Protein AF-A0A963X8I0-F1 (afdb_monomer)

Sequence (75 aa):
HTVDLANIPRFNESEGHGPKRAHPVADYFDDLSMHLVYEIYKRDFVLFKYDFENPANKMPVGGIDLDEVHAKLGG

pLDDT: mean 84.54, std 13.4, range [51.12, 96.38]

Radius of gyration: 17.13 Å; Cα contacts (8 Å, |Δi|>4): 39; chains: 1; bounding box: 26×46×37 Å

Structure (mmCIF, N/CA/C/O backbone):
data_AF-A0A963X8I0-F1
#
_entry.id   AF-A0A963X8I0-F1
#
loop_
_atom_site.group_PDB
_atom_site.id
_atom_site.type_symbol
_atom_site.label_atom_id
_atom_site.label_alt_id
_atom_site.label_comp_id
_atom_site.label_asym_id
_atom_site.label_entity_id
_atom_site.label_seq_id
_atom_site.pdbx_PDB_ins_code
_atom_site.Cartn_x
_atom_site.Cartn_y
_atom_site.Cartn_z
_atom_site.occupancy
_atom_site.B_iso_or_equiv
_atom_site.auth_seq_id
_atom_site.auth_comp_id
_atom_site.auth_asym_id
_atom_site.auth_atom_id
_atom_site.pdbx_PDB_model_num
ATOM 1 N N . HIS A 1 1 ? -14.679 30.474 4.167 1.00 60.53 1 HIS A N 1
ATOM 2 C CA . HIS A 1 1 ? -13.784 30.667 3.010 1.00 60.53 1 HIS A CA 1
ATOM 3 C C . HIS A 1 1 ? -13.827 29.420 2.145 1.00 60.53 1 HIS A C 1
ATOM 5 O O . HIS A 1 1 ? -13.533 28.345 2.649 1.00 60.53 1 HIS A O 1
ATOM 11 N N . THR A 1 2 ? -14.258 29.543 0.891 1.00 68.50 2 THR A N 1
ATOM 12 C CA . THR A 1 2 ? -14.236 28.462 -0.104 1.00 68.50 2 THR A CA 1
ATOM 13 C C . THR A 1 2 ? -12.826 28.354 -0.666 1.00 68.50 2 THR A C 1
ATOM 15 O O . THR A 1 2 ? -12.305 29.309 -1.234 1.00 68.50 2 THR A O 1
ATOM 18 N N . VAL A 1 3 ? -12.181 27.217 -0.430 1.00 72.25 3 VAL A N 1
ATOM 19 C CA . VAL A 1 3 ? -10.835 26.940 -0.933 1.00 72.25 3 VAL A CA 1
ATOM 20 C C . VAL A 1 3 ? -10.931 26.633 -2.427 1.00 72.25 3 VAL A C 1
ATOM 22 O O . VAL A 1 3 ? -11.691 25.753 -2.827 1.00 72.25 3 VAL A O 1
ATOM 25 N N . ASP A 1 4 ? -10.175 27.365 -3.243 1.00 80.12 4 ASP A N 1
ATOM 26 C CA . ASP A 1 4 ? -10.089 27.140 -4.684 1.00 80.12 4 ASP A CA 1
ATOM 27 C C . ASP A 1 4 ? -9.037 26.068 -4.991 1.00 80.12 4 ASP A C 1
ATOM 29 O O . ASP A 1 4 ? -7.830 26.315 -4.978 1.00 80.12 4 ASP A O 1
ATOM 33 N N . LEU A 1 5 ? -9.524 24.858 -5.262 1.00 73.19 5 LEU A N 1
ATOM 34 C CA . LEU A 1 5 ? -8.710 23.675 -5.536 1.00 73.19 5 LEU A CA 1
ATOM 35 C C . LEU A 1 5 ? -7.883 23.788 -6.826 1.00 73.19 5 LEU A C 1
ATOM 37 O O . LEU A 1 5 ? -6.922 23.034 -6.979 1.00 73.19 5 LEU A O 1
ATOM 41 N N . ALA A 1 6 ? -8.235 24.693 -7.748 1.00 77.50 6 ALA A N 1
ATOM 42 C CA . ALA A 1 6 ? -7.505 24.876 -9.003 1.00 77.50 6 ALA A CA 1
ATOM 43 C C . ALA A 1 6 ? -6.164 25.598 -8.802 1.00 77.50 6 ALA A C 1
ATOM 45 O O . ALA A 1 6 ? -5.229 25.385 -9.567 1.00 77.50 6 ALA A O 1
ATOM 46 N N . ASN A 1 7 ? -6.059 26.413 -7.751 1.00 81.19 7 ASN A N 1
ATOM 47 C CA . ASN A 1 7 ? -4.871 27.206 -7.443 1.00 81.19 7 ASN A CA 1
ATOM 48 C C . ASN A 1 7 ? -3.910 26.516 -6.461 1.00 81.19 7 ASN A C 1
ATOM 50 O O . ASN A 1 7 ? -2.883 27.087 -6.097 1.00 81.19 7 ASN A O 1
ATOM 54 N N . ILE A 1 8 ? -4.223 25.294 -6.019 1.00 76.31 8 ILE A N 1
ATOM 55 C CA . ILE A 1 8 ? -3.367 24.537 -5.103 1.00 76.31 8 ILE A CA 1
ATOM 56 C C . ILE A 1 8 ? -2.266 23.835 -5.916 1.00 76.31 8 ILE A C 1
ATOM 58 O O . ILE A 1 8 ? -2.584 22.960 -6.727 1.00 76.31 8 ILE A O 1
ATOM 62 N N . PRO A 1 9 ? -0.977 24.16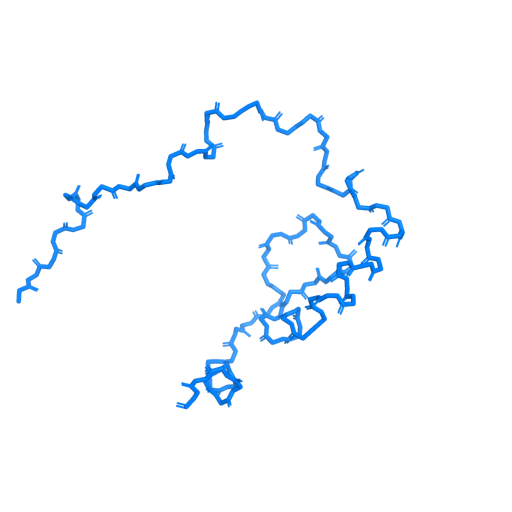0 -5.697 1.00 67.75 9 PRO A N 1
ATOM 63 C CA . PRO A 1 9 ? 0.120 23.504 -6.395 1.00 67.75 9 PRO A CA 1
ATOM 64 C C . PRO A 1 9 ? 0.153 22.012 -6.048 1.00 67.75 9 PRO A C 1
ATOM 66 O O . PRO A 1 9 ? 0.315 21.619 -4.891 1.00 67.75 9 PRO A O 1
ATOM 69 N N . ARG A 1 10 ? -0.021 21.166 -7.068 1.00 68.62 10 ARG A N 1
ATOM 70 C CA . ARG A 1 10 ? 0.027 19.709 -6.931 1.00 68.62 10 ARG A CA 1
ATOM 71 C C . ARG A 1 10 ? 1.481 19.265 -6.945 1.00 68.62 10 ARG A C 1
ATOM 73 O O . ARG A 1 10 ? 2.106 19.169 -7.989 1.00 68.62 10 ARG A O 1
ATOM 80 N N . PHE A 1 11 ? 2.014 18.961 -5.770 1.00 62.84 11 PHE A N 1
ATOM 81 C CA . PHE A 1 11 ? 3.412 18.559 -5.586 1.00 62.84 11 PHE A CA 1
ATOM 82 C C . PHE A 1 11 ? 3.759 17.147 -6.099 1.00 62.84 11 PHE A C 1
ATOM 84 O O . PHE A 1 11 ? 4.851 16.656 -5.828 1.00 62.84 11 PHE A O 1
ATOM 91 N N . ASN A 1 12 ? 2.864 16.477 -6.834 1.00 51.12 12 ASN A N 1
ATOM 92 C CA . ASN A 1 12 ? 3.068 15.094 -7.256 1.00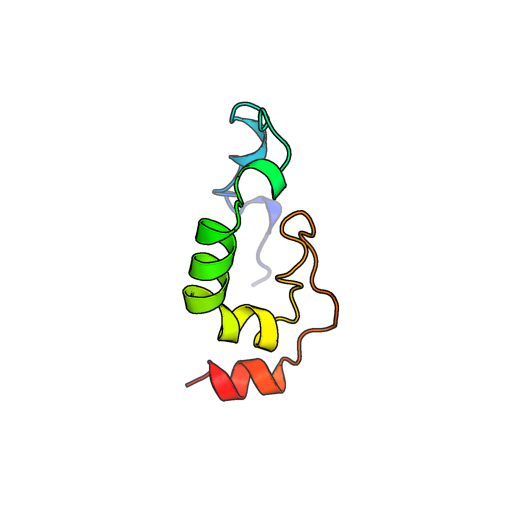 51.12 12 ASN A CA 1
ATOM 93 C C . ASN A 1 12 ? 2.668 14.868 -8.723 1.00 51.12 12 ASN A C 1
ATOM 95 O O . ASN A 1 12 ? 1.715 14.161 -9.025 1.00 51.12 12 ASN A O 1
ATOM 99 N N . GLU A 1 13 ? 3.409 15.479 -9.648 1.00 52.12 13 GLU A N 1
ATOM 100 C CA . GLU A 1 13 ? 3.334 15.164 -11.087 1.00 52.12 13 GLU A CA 1
ATOM 101 C C . GLU A 1 13 ? 4.259 13.988 -11.479 1.00 52.12 13 GLU A C 1
ATOM 103 O O . GLU A 1 13 ? 4.441 13.682 -12.653 1.00 52.12 13 GLU A O 1
ATOM 108 N N . SER A 1 14 ? 4.868 13.294 -10.509 1.00 57.16 14 SER A N 1
ATOM 109 C CA . SER A 1 14 ? 5.960 12.345 -10.775 1.00 57.16 14 SER A CA 1
ATOM 110 C C . SER A 1 14 ? 5.548 11.015 -11.422 1.00 57.16 14 SER A C 1
ATOM 112 O O . SER A 1 14 ? 6.407 10.348 -11.999 1.00 57.16 14 SER A O 1
ATOM 114 N N . GLU A 1 15 ? 4.262 10.641 -11.421 1.00 53.06 15 GLU A N 1
ATOM 115 C CA . GLU A 1 15 ? 3.818 9.378 -12.042 1.00 53.06 15 GLU A CA 1
ATOM 116 C C . GLU A 1 15 ? 4.055 9.334 -13.566 1.00 53.06 15 GLU A C 1
ATOM 118 O O . GLU A 1 15 ? 4.140 8.249 -14.140 1.00 53.06 15 GLU A O 1
ATOM 123 N N . GLY A 1 16 ? 4.192 10.491 -14.230 1.00 54.16 16 GLY A N 1
ATOM 124 C CA . GLY A 1 16 ? 4.341 10.585 -15.688 1.00 54.16 16 GLY A CA 1
ATOM 125 C C . GLY A 1 16 ? 5.758 10.847 -16.208 1.00 54.16 16 GLY A C 1
ATOM 126 O O . GLY A 1 16 ? 5.996 10.683 -17.404 1.00 54.16 16 GLY A O 1
ATOM 127 N N . HIS A 1 17 ? 6.692 11.257 -15.344 1.00 57.56 17 HIS A N 1
ATOM 128 C CA . HIS A 1 17 ? 8.014 11.749 -15.766 1.00 57.56 17 HIS A CA 1
ATOM 129 C C . HIS A 1 17 ? 9.165 10.760 -15.522 1.00 57.56 17 HIS A C 1
ATOM 131 O O . HIS A 1 17 ? 10.283 10.998 -15.979 1.00 57.56 17 HIS A O 1
ATOM 137 N N . GLY A 1 18 ? 8.903 9.644 -14.835 1.00 63.41 18 GLY A N 1
ATOM 138 C CA . GLY A 1 18 ? 9.850 8.538 -14.692 1.00 63.41 18 GLY A CA 1
ATOM 139 C C . GLY A 1 18 ? 9.780 7.552 -15.866 1.00 63.41 18 GLY A C 1
ATOM 140 O O . GLY A 1 18 ? 8.742 7.454 -16.529 1.00 63.41 18 GLY A O 1
ATOM 141 N N . PRO A 1 19 ? 10.850 6.779 -16.138 1.00 69.06 19 PRO A N 1
ATOM 142 C CA . PRO A 1 19 ? 10.769 5.654 -17.060 1.00 69.06 19 PRO A CA 1
ATOM 143 C C . PRO A 1 19 ? 9.596 4.758 -16.663 1.00 69.06 19 PRO A C 1
ATOM 145 O O . PRO A 1 19 ? 9.465 4.380 -15.496 1.00 69.06 19 PRO A O 1
ATOM 148 N N . LYS A 1 20 ? 8.734 4.413 -17.628 1.00 72.31 20 LYS A N 1
ATOM 149 C CA . LYS A 1 20 ? 7.692 3.411 -17.384 1.00 72.31 20 LYS A CA 1
ATOM 150 C C . LYS A 1 20 ? 8.357 2.151 -16.835 1.00 72.31 20 LYS A C 1
ATOM 152 O O . LYS A 1 20 ? 9.413 1.746 -17.320 1.00 72.31 20 LYS A O 1
ATOM 157 N N . ARG A 1 21 ? 7.732 1.554 -15.820 1.00 78.81 21 ARG A N 1
ATOM 158 C CA . ARG A 1 21 ? 8.220 0.337 -15.166 1.00 78.81 21 ARG A CA 1
ATOM 159 C C . ARG A 1 21 ? 8.578 -0.714 -16.226 1.00 78.81 21 ARG A C 1
ATOM 161 O O . ARG A 1 21 ? 7.734 -1.044 -17.057 1.00 78.81 21 ARG A O 1
ATOM 168 N N . ALA A 1 22 ? 9.820 -1.199 -16.205 1.00 82.75 22 ALA A N 1
ATOM 169 C CA . ALA A 1 22 ? 10.332 -2.134 -17.211 1.00 82.75 22 ALA A CA 1
ATOM 170 C C . ALA A 1 22 ? 9.741 -3.549 -17.068 1.00 82.75 22 ALA A C 1
ATOM 172 O O . ALA A 1 22 ? 9.620 -4.267 -18.057 1.00 82.75 22 ALA A O 1
ATOM 173 N N . HIS A 1 23 ? 9.335 -3.918 -15.851 1.00 84.62 23 HIS A N 1
ATOM 174 C CA . HIS A 1 23 ? 8.767 -5.225 -15.513 1.00 84.62 23 HIS A CA 1
ATOM 175 C C . HIS A 1 23 ? 7.377 -5.068 -14.875 1.00 84.62 23 HIS A C 1
ATOM 177 O O . HIS A 1 23 ? 7.053 -3.985 -14.389 1.00 84.62 23 HIS A O 1
ATOM 183 N N . PRO A 1 24 ? 6.504 -6.087 -14.871 1.00 89.69 24 PRO A N 1
ATOM 184 C CA . PRO A 1 24 ? 5.334 -6.162 -13.988 1.00 89.69 24 PRO A CA 1
ATOM 185 C C . PRO A 1 24 ? 5.670 -5.873 -12.512 1.00 89.69 24 PRO A C 1
ATOM 187 O O . PRO A 1 24 ? 6.811 -6.030 -12.103 1.00 89.69 24 PRO A O 1
ATOM 190 N N . VAL A 1 25 ? 4.693 -5.438 -11.696 1.00 87.69 25 VAL A N 1
ATOM 191 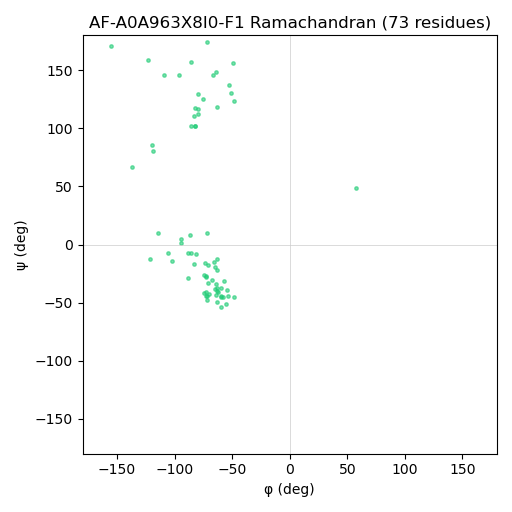C CA . VAL A 1 25 ? 4.945 -5.226 -10.246 1.00 87.69 25 VAL A CA 1
ATOM 192 C C . VAL A 1 25 ? 5.383 -6.528 -9.591 1.00 87.69 25 VAL A C 1
ATOM 194 O O . VAL A 1 25 ? 6.344 -6.522 -8.837 1.00 87.69 25 VAL A O 1
ATOM 197 N N . ALA A 1 26 ? 4.688 -7.624 -9.899 1.00 88.94 26 ALA A N 1
ATOM 198 C CA . ALA A 1 26 ? 4.916 -8.921 -9.276 1.00 88.94 26 ALA A CA 1
ATOM 199 C C . ALA A 1 26 ? 6.363 -9.419 -9.437 1.00 88.94 26 ALA A C 1
ATOM 201 O O . ALA A 1 26 ? 6.890 -10.029 -8.520 1.00 88.94 26 ALA A O 1
ATOM 202 N N . ASP A 1 27 ? 7.038 -9.076 -10.537 1.00 92.50 27 ASP A N 1
ATOM 203 C CA . ASP A 1 27 ? 8.424 -9.484 -10.810 1.00 92.50 27 ASP A CA 1
ATOM 204 C C . ASP A 1 27 ? 9.449 -8.885 -9.825 1.00 92.50 27 ASP A C 1
ATOM 206 O O . ASP A 1 27 ? 10.582 -9.352 -9.759 1.00 92.50 27 ASP A O 1
ATOM 210 N N . TYR A 1 28 ? 9.072 -7.854 -9.060 1.00 87.88 28 TYR A N 1
ATOM 211 C CA . TYR A 1 28 ? 9.906 -7.279 -7.998 1.00 87.88 28 TYR A CA 1
ATOM 212 C C . TYR A 1 28 ? 9.705 -7.961 -6.635 1.00 87.88 28 TYR A C 1
ATOM 214 O O . TYR A 1 28 ? 10.423 -7.628 -5.694 1.00 87.88 28 TYR A O 1
ATOM 222 N N . PHE A 1 29 ? 8.727 -8.865 -6.521 1.00 91.56 29 PHE A N 1
ATOM 223 C CA . PHE A 1 29 ? 8.312 -9.496 -5.272 1.00 91.56 29 PHE A CA 1
ATOM 224 C C . PHE A 1 29 ? 8.505 -11.017 -5.333 1.00 91.56 29 PHE A C 1
ATOM 226 O O . PHE A 1 29 ? 7.570 -11.776 -5.583 1.00 91.56 29 PHE A O 1
ATOM 233 N N . ASP A 1 30 ? 9.741 -11.455 -5.111 1.00 93.25 30 ASP A N 1
ATOM 234 C CA . ASP A 1 30 ? 10.072 -12.861 -4.867 1.00 93.25 30 ASP A CA 1
ATOM 235 C C . ASP A 1 30 ? 9.612 -13.345 -3.473 1.00 93.25 30 ASP A C 1
ATOM 237 O O . ASP A 1 30 ? 9.152 -12.563 -2.641 1.00 93.25 30 ASP A O 1
ATOM 241 N N . ASP A 1 31 ? 9.760 -14.641 -3.188 1.00 94.94 31 ASP A N 1
ATOM 242 C CA . ASP A 1 31 ? 9.291 -15.251 -1.933 1.00 94.94 31 ASP A CA 1
ATOM 243 C C . ASP A 1 31 ? 9.833 -14.552 -0.672 1.00 94.94 31 ASP A C 1
ATOM 245 O O . ASP A 1 31 ? 9.108 -14.367 0.310 1.00 94.94 31 ASP A O 1
ATOM 249 N N . LEU A 1 32 ? 11.106 -14.138 -0.690 1.00 96.19 32 LEU A N 1
ATOM 250 C CA . LEU A 1 32 ? 11.736 -13.477 0.452 1.00 96.19 32 LEU A CA 1
ATOM 251 C C . LEU A 1 32 ? 11.197 -12.057 0.640 1.00 96.19 32 LEU A C 1
ATOM 253 O O . LEU A 1 32 ? 10.846 -11.672 1.754 1.00 96.19 32 LEU A O 1
ATOM 257 N N . SER A 1 33 ? 11.134 -11.267 -0.428 1.00 95.00 33 SER A N 1
ATOM 258 C CA . SER A 1 33 ? 10.614 -9.899 -0.369 1.00 95.00 33 SER A CA 1
ATOM 259 C C . SER A 1 33 ? 9.127 -9.874 -0.019 1.00 95.00 33 SER A C 1
ATOM 261 O O . SER A 1 33 ? 8.725 -9.061 0.813 1.00 95.00 33 SER A O 1
ATOM 263 N N . MET A 1 34 ? 8.337 -10.815 -0.542 1.00 95.25 34 MET A N 1
ATOM 264 C CA . MET A 1 34 ? 6.957 -11.047 -0.118 1.00 95.25 34 MET A CA 1
ATOM 265 C C . MET A 1 34 ? 6.878 -11.301 1.387 1.00 95.25 34 MET A C 1
ATOM 267 O O . MET A 1 34 ? 6.137 -10.615 2.091 1.00 95.25 34 MET A O 1
ATOM 271 N N . HIS A 1 35 ? 7.681 -12.228 1.913 1.00 96.19 35 HIS A N 1
ATOM 272 C CA . HIS A 1 35 ? 7.695 -12.512 3.346 1.00 96.19 35 HIS A CA 1
ATOM 273 C C . HIS A 1 35 ? 8.039 -11.271 4.189 1.00 96.19 35 HIS A C 1
ATOM 275 O O . HIS A 1 35 ? 7.340 -10.968 5.155 1.00 96.19 35 HIS A O 1
ATOM 281 N N . LEU A 1 36 ? 9.063 -10.508 3.801 1.00 96.25 36 LEU A N 1
ATOM 282 C CA . LEU A 1 36 ? 9.462 -9.294 4.519 1.00 96.25 36 LEU A CA 1
ATOM 283 C C . LEU A 1 36 ? 8.371 -8.217 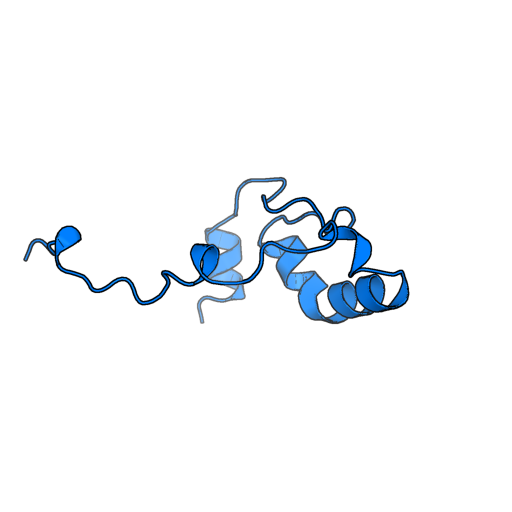4.494 1.00 96.25 36 LEU A C 1
ATOM 285 O O . LEU A 1 36 ? 8.085 -7.599 5.518 1.00 96.25 36 LEU A O 1
ATOM 289 N N . VAL A 1 37 ? 7.742 -8.001 3.340 1.00 95.00 37 VAL A N 1
ATOM 290 C CA . VAL A 1 37 ? 6.647 -7.034 3.178 1.00 95.00 37 VAL A CA 1
ATO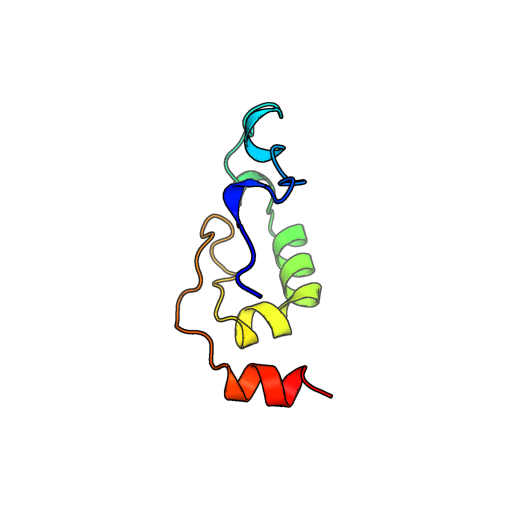M 291 C C . VAL A 1 37 ? 5.460 -7.421 4.048 1.00 95.00 37 VAL A C 1
ATOM 293 O O . VAL A 1 37 ? 4.874 -6.552 4.696 1.00 95.00 37 VAL A O 1
ATOM 296 N N . TYR A 1 38 ? 5.138 -8.714 4.117 1.00 95.25 38 TYR A N 1
ATOM 297 C CA . TYR A 1 38 ? 4.112 -9.203 5.025 1.00 95.25 38 TYR A CA 1
ATOM 298 C C . TYR A 1 38 ? 4.463 -8.893 6.475 1.00 95.25 38 TYR A C 1
ATOM 300 O O . TYR A 1 38 ? 3.668 -8.267 7.161 1.00 95.25 38 TYR A O 1
ATOM 308 N N . GLU A 1 39 ? 5.648 -9.276 6.947 1.00 96.38 39 GLU A N 1
ATOM 309 C CA . GLU A 1 39 ? 6.032 -9.076 8.349 1.00 96.38 39 GLU A CA 1
ATOM 310 C C . GLU A 1 39 ? 6.029 -7.594 8.755 1.00 96.38 39 GLU A C 1
ATOM 312 O O . GLU A 1 39 ? 5.590 -7.255 9.854 1.00 96.38 39 GLU A O 1
ATOM 317 N N . ILE A 1 40 ? 6.443 -6.696 7.855 1.00 96.38 40 ILE A N 1
ATOM 318 C CA . ILE A 1 40 ? 6.451 -5.251 8.120 1.00 96.38 40 ILE A CA 1
ATOM 319 C C . ILE A 1 40 ? 5.025 -4.677 8.122 1.00 96.38 40 ILE A C 1
ATOM 321 O O . ILE A 1 40 ? 4.683 -3.894 9.009 1.00 96.38 40 ILE A O 1
ATOM 325 N N . TYR A 1 41 ? 4.182 -5.060 7.156 1.00 95.88 41 TYR A N 1
ATOM 326 C CA . TYR A 1 41 ? 2.908 -4.378 6.878 1.00 95.88 41 TYR A CA 1
ATOM 327 C C . TYR A 1 41 ? 1.653 -5.216 7.139 1.00 95.88 41 TYR A C 1
ATOM 329 O O . TYR A 1 41 ? 0.545 -4.796 6.804 1.00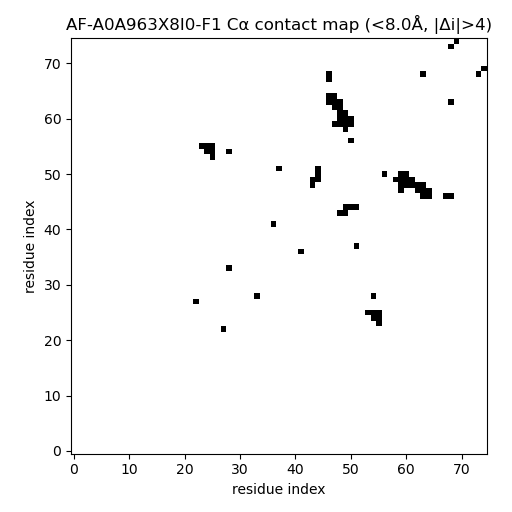 95.88 41 TYR A O 1
ATOM 337 N N . LYS A 1 42 ? 1.767 -6.386 7.777 1.00 95.50 42 LYS A N 1
ATOM 338 C CA . LYS A 1 42 ? 0.642 -7.302 8.047 1.00 95.50 42 LYS A CA 1
ATOM 339 C C . LYS A 1 42 ? -0.569 -6.598 8.649 1.00 95.50 42 LYS A C 1
ATOM 341 O O . LYS A 1 42 ? -1.704 -6.850 8.247 1.00 95.50 42 LYS A O 1
ATOM 346 N N . ARG A 1 43 ? -0.339 -5.725 9.632 1.00 94.62 43 ARG A N 1
ATOM 347 C CA . ARG A 1 43 ? -1.413 -4.986 10.308 1.00 94.62 43 ARG A CA 1
ATOM 348 C C . ARG A 1 43 ? -2.149 -4.053 9.346 1.00 94.62 43 ARG A C 1
ATOM 350 O O . ARG A 1 43 ? -3.370 -3.954 9.435 1.00 94.62 43 ARG A O 1
ATOM 357 N N . ASP A 1 44 ? -1.424 -3.432 8.427 1.00 94.00 44 ASP A N 1
ATOM 358 C CA . ASP A 1 44 ? -1.959 -2.466 7.473 1.00 94.00 44 ASP A CA 1
ATOM 359 C C . ASP A 1 44 ? -2.759 -3.170 6.375 1.00 94.00 44 ASP A C 1
ATOM 361 O O . ASP A 1 44 ? -3.871 -2.741 6.073 1.00 94.00 44 ASP A O 1
ATOM 365 N N . PHE A 1 45 ? -2.274 -4.310 5.864 1.00 94.75 45 PHE A N 1
ATOM 366 C CA . PHE A 1 45 ? -3.042 -5.151 4.936 1.00 94.75 45 PHE A CA 1
ATOM 367 C C . PHE A 1 45 ? -4.416 -5.515 5.512 1.00 94.75 45 PHE A C 1
ATOM 369 O O . PHE A 1 45 ? -5.438 -5.385 4.837 1.00 94.75 45 PHE A O 1
ATOM 376 N N . VAL A 1 46 ? -4.462 -5.903 6.791 1.00 93.50 46 VAL A N 1
ATOM 377 C CA . VAL A 1 46 ? -5.709 -6.287 7.472 1.00 93.50 46 VAL A CA 1
ATOM 378 C C . VAL A 1 46 ? -6.606 -5.085 7.771 1.00 93.50 46 VAL A C 1
ATOM 380 O O . VAL A 1 46 ? -7.831 -5.182 7.639 1.00 93.50 46 VAL A O 1
ATOM 383 N N . LEU A 1 47 ? -6.025 -3.964 8.199 1.00 94.19 47 LEU A N 1
ATOM 384 C CA . LEU A 1 47 ? -6.783 -2.775 8.582 1.00 94.19 47 LEU A CA 1
ATOM 385 C C . LEU A 1 47 ? -7.395 -2.080 7.360 1.00 94.19 47 LEU A C 1
ATOM 387 O O . LEU A 1 47 ? -8.578 -1.756 7.363 1.00 94.19 47 LEU A O 1
ATOM 391 N N . PHE A 1 48 ? -6.615 -1.925 6.291 1.00 94.69 48 PHE A N 1
ATOM 392 C CA . PHE A 1 48 ? -7.035 -1.243 5.065 1.00 94.69 48 P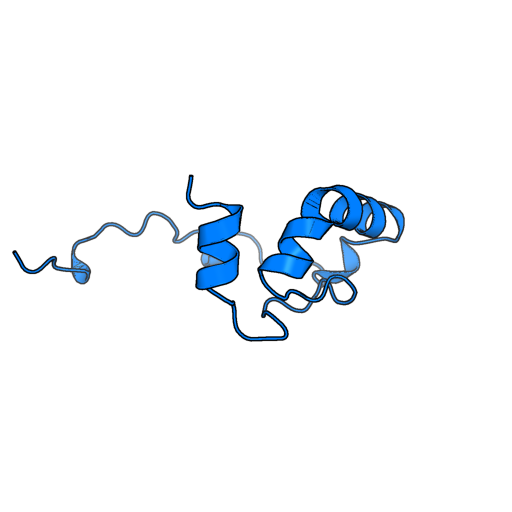HE A CA 1
ATOM 393 C C . PHE A 1 48 ? -7.589 -2.187 3.990 1.00 94.69 48 PHE A C 1
ATOM 395 O O . PHE A 1 48 ? -7.915 -1.738 2.895 1.00 94.69 48 PHE A O 1
ATOM 402 N N . LYS A 1 49 ? -7.730 -3.481 4.311 1.00 94.69 49 LYS A N 1
ATOM 403 C CA . LYS A 1 49 ? -8.313 -4.521 3.448 1.00 94.69 49 LYS A CA 1
ATOM 404 C C . LYS A 1 49 ? -7.587 -4.658 2.104 1.00 94.69 49 LYS A C 1
ATOM 406 O O . LYS A 1 49 ? -8.232 -4.695 1.063 1.00 94.69 49 LYS A O 1
ATOM 411 N N . TYR A 1 50 ? -6.260 -4.748 2.114 1.00 95.50 50 TYR A N 1
ATOM 412 C CA . TYR A 1 50 ? -5.468 -5.048 0.916 1.00 95.50 50 TYR A CA 1
ATOM 413 C C . TYR A 1 50 ? -5.128 -6.535 0.829 1.00 95.50 50 TYR A C 1
ATOM 415 O O . TYR A 1 50 ? -4.897 -7.193 1.843 1.00 95.50 50 TYR A O 1
ATOM 423 N N . ASP A 1 51 ? -5.084 -7.044 -0.401 1.00 94.06 51 ASP A N 1
ATO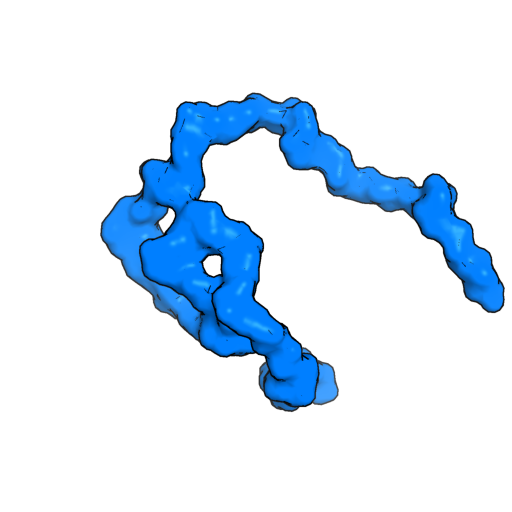M 424 C CA . ASP A 1 51 ? -4.635 -8.401 -0.693 1.00 94.06 51 ASP A CA 1
ATOM 425 C C . ASP A 1 51 ? -3.110 -8.442 -0.772 1.00 94.06 51 ASP A C 1
ATOM 427 O O . ASP A 1 51 ? -2.508 -7.898 -1.695 1.00 94.06 51 ASP A O 1
ATOM 431 N N . PHE A 1 52 ? -2.496 -9.084 0.216 1.00 93.44 52 PHE A N 1
ATOM 432 C CA . PHE A 1 52 ? -1.060 -9.313 0.225 1.00 93.44 52 PHE A CA 1
ATOM 433 C C . PHE A 1 52 ? -0.636 -10.354 -0.821 1.00 93.44 52 PHE A C 1
ATOM 435 O O . PHE A 1 52 ? 0.444 -10.232 -1.385 1.00 93.44 52 PHE A O 1
ATOM 442 N N . GLU A 1 53 ? -1.461 -11.362 -1.110 1.00 93.69 53 GLU A N 1
ATOM 443 C CA . GLU A 1 53 ? -1.076 -12.479 -1.983 1.00 93.69 53 GLU A CA 1
ATOM 444 C C . GLU A 1 53 ? -0.955 -12.052 -3.453 1.00 93.69 53 GLU A C 1
ATOM 446 O O . GLU A 1 53 ? -0.297 -12.722 -4.250 1.00 93.69 53 GLU A O 1
ATOM 451 N N . ASN A 1 54 ? -1.539 -10.906 -3.811 1.00 94.50 54 ASN A N 1
ATOM 452 C CA . ASN A 1 54 ? -1.476 -10.338 -5.147 1.00 94.50 54 ASN A CA 1
ATOM 453 C C . ASN A 1 54 ? -0.810 -8.948 -5.155 1.00 94.50 54 ASN A C 1
ATOM 455 O O . ASN A 1 54 ? -1.507 -7.929 -5.204 1.00 94.50 54 ASN A O 1
ATOM 459 N N . PRO A 1 55 ? 0.533 -8.868 -5.228 1.00 91.50 55 PRO A N 1
ATOM 460 C CA . PRO A 1 55 ? 1.257 -7.592 -5.257 1.00 91.50 55 PRO A CA 1
ATOM 461 C C . PRO A 1 55 ? 0.948 -6.729 -6.495 1.00 91.50 55 PRO A C 1
ATOM 463 O O . PRO A 1 55 ? 1.297 -5.549 -6.541 1.00 91.50 55 PRO A O 1
ATOM 466 N N . ALA A 1 56 ? 0.292 -7.280 -7.523 1.00 92.19 56 ALA A N 1
ATOM 467 C CA . ALA A 1 56 ? -0.150 -6.511 -8.684 1.00 92.19 56 ALA A CA 1
ATOM 468 C C . ALA A 1 56 ? -1.489 -5.785 -8.455 1.00 92.19 56 ALA A C 1
ATOM 470 O O . ALA A 1 56 ? -1.808 -4.859 -9.212 1.00 92.19 56 ALA A O 1
ATOM 471 N N . ASN A 1 57 ? -2.267 -6.171 -7.437 1.00 93.44 57 ASN A N 1
ATOM 472 C CA . ASN A 1 57 ? -3.525 -5.518 -7.111 1.00 93.44 57 ASN A CA 1
ATOM 473 C C . ASN A 1 57 ? -3.278 -4.219 -6.332 1.00 93.44 57 ASN A C 1
ATOM 475 O O . ASN A 1 57 ? -2.855 -4.219 -5.181 1.00 93.44 57 ASN A O 1
ATOM 479 N N . LYS A 1 58 ? -3.584 -3.088 -6.969 1.00 88.94 58 LYS A N 1
ATOM 480 C CA . LYS A 1 58 ? -3.445 -1.756 -6.365 1.00 88.94 58 LYS A CA 1
ATOM 481 C C . LYS A 1 58 ? -4.659 -1.327 -5.540 1.00 88.94 58 LYS A C 1
ATOM 483 O O . LYS A 1 58 ? -4.622 -0.254 -4.947 1.00 88.94 58 LYS A O 1
ATOM 488 N N . MET A 1 59 ? -5.742 -2.101 -5.566 1.00 93.56 59 MET A N 1
ATOM 489 C CA . MET A 1 59 ? -7.015 -1.743 -4.947 1.00 93.56 59 MET A CA 1
ATOM 490 C C . MET A 1 59 ? -7.277 -2.603 -3.708 1.00 93.56 59 MET A C 1
ATOM 492 O O . MET A 1 59 ? -6.938 -3.791 -3.709 1.00 93.56 59 MET A O 1
ATOM 496 N N . PRO A 1 60 ? -7.930 -2.051 -2.673 1.00 93.12 60 PRO A N 1
ATOM 497 C CA . PRO A 1 60 ? -8.387 -2.855 -1.553 1.00 93.12 60 PRO A CA 1
ATOM 498 C C . PRO A 1 60 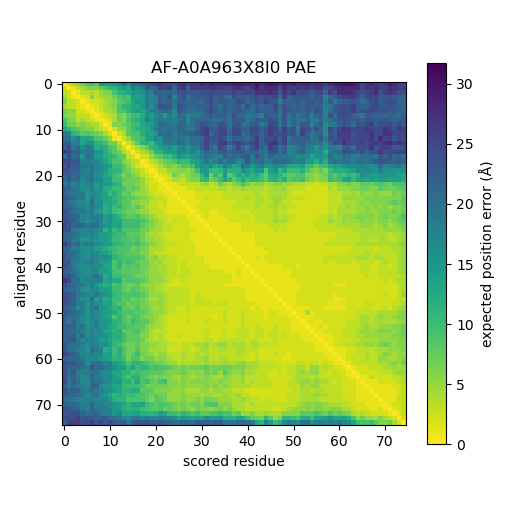? -9.442 -3.866 -2.020 1.00 93.12 60 PRO A C 1
ATOM 500 O O . PRO A 1 60 ? -10.223 -3.608 -2.938 1.00 93.12 60 PRO A O 1
ATOM 503 N N . VAL A 1 61 ? -9.485 -5.020 -1.361 1.00 95.12 61 VAL A N 1
ATOM 504 C CA . VAL A 1 61 ? -10.476 -6.077 -1.606 1.00 95.12 61 VAL A CA 1
ATOM 505 C C . VAL A 1 61 ? -11.814 -5.816 -0.915 1.00 95.12 61 VAL A C 1
ATOM 507 O O . VAL A 1 61 ? -12.781 -6.536 -1.153 1.00 95.12 61 VAL A O 1
ATOM 510 N N . GLY A 1 62 ? -11.895 -4.790 -0.066 1.00 93.06 62 GLY A N 1
ATOM 511 C CA . GLY A 1 62 ? -13.107 -4.433 0.663 1.00 93.06 62 GLY A CA 1
ATOM 512 C C . GLY A 1 62 ? -13.146 -2.965 1.075 1.00 93.06 62 GLY A C 1
ATOM 513 O O . GLY A 1 62 ? -12.169 -2.232 0.937 1.00 93.06 62 GLY A O 1
ATOM 514 N N . GLY A 1 63 ? -14.303 -2.536 1.582 1.00 91.94 63 GLY A N 1
ATOM 515 C CA . GLY A 1 63 ? -14.462 -1.201 2.154 1.00 91.94 63 GLY A CA 1
ATOM 516 C C . GLY A 1 63 ? -13.637 -1.030 3.431 1.00 91.94 63 GLY A C 1
ATOM 517 O O . GLY A 1 63 ? -13.480 -1.973 4.208 1.00 91.94 63 GLY A O 1
ATOM 518 N N . ILE A 1 64 ? -13.123 0.180 3.645 1.00 90.12 64 ILE A N 1
ATOM 519 C CA . ILE A 1 64 ? -12.394 0.543 4.863 1.00 90.12 64 ILE A CA 1
ATOM 520 C C . ILE A 1 64 ? -13.407 0.828 5.975 1.00 90.12 64 ILE A C 1
ATOM 522 O O . ILE A 1 64 ? -14.326 1.626 5.785 1.00 90.12 64 ILE A O 1
ATOM 526 N N . ASP A 1 65 ? -13.214 0.204 7.135 1.00 92.00 65 ASP A N 1
ATOM 527 C CA . ASP A 1 65 ? -13.949 0.533 8.354 1.00 92.00 65 ASP A CA 1
ATOM 528 C C . ASP A 1 65 ? -13.277 1.741 9.023 1.00 92.00 65 ASP A C 1
ATOM 530 O O . ASP A 1 65 ? -12.207 1.636 9.628 1.00 92.00 65 ASP A O 1
ATOM 534 N N . LEU A 1 66 ? -13.883 2.916 8.851 1.00 89.81 66 LEU A N 1
ATOM 535 C CA . LEU A 1 66 ? -13.344 4.162 9.390 1.00 89.81 66 LEU A CA 1
ATOM 536 C C . LEU A 1 66 ? -13.387 4.196 10.921 1.00 89.81 66 LEU A C 1
ATOM 538 O O . LEU A 1 66 ? -12.496 4.791 11.524 1.00 89.81 66 LEU A O 1
ATOM 542 N N . ASP A 1 67 ? -14.362 3.540 11.549 1.00 91.56 67 ASP A N 1
ATOM 543 C CA . ASP A 1 67 ? -14.452 3.477 13.007 1.00 91.56 67 ASP A CA 1
ATOM 544 C C . ASP A 1 67 ? -13.326 2.596 13.566 1.00 91.56 67 ASP A C 1
ATOM 546 O O . ASP A 1 67 ? -12.643 2.986 14.516 1.00 91.56 67 ASP A O 1
ATOM 550 N N . GLU A 1 68 ? -13.050 1.455 12.921 1.00 91.81 68 GLU A N 1
ATOM 551 C CA . GLU A 1 68 ? -11.910 0.587 13.243 1.00 91.81 68 GLU A CA 1
ATOM 552 C C . GLU A 1 68 ? -10.570 1.325 13.079 1.00 91.81 68 GLU A C 1
ATOM 554 O O . GLU A 1 68 ? -9.687 1.230 13.940 1.00 91.81 68 GLU A O 1
ATOM 559 N N . VAL A 1 69 ? -10.409 2.074 11.984 1.00 90.44 69 VAL A N 1
ATOM 560 C CA . VAL A 1 69 ? -9.200 2.863 11.706 1.00 90.44 69 VAL A CA 1
ATOM 561 C C . VAL A 1 69 ? -9.004 3.948 12.761 1.00 90.44 69 VAL A C 1
ATOM 563 O O . VAL A 1 69 ? -7.917 4.039 13.335 1.00 90.44 69 VAL A O 1
ATOM 566 N N . HIS A 1 70 ? -10.037 4.737 13.066 1.00 90.31 70 HIS A N 1
ATOM 567 C CA . HIS A 1 70 ? -9.957 5.777 14.091 1.00 90.31 70 HIS A CA 1
ATOM 568 C C . HIS A 1 70 ? -9.691 5.190 15.479 1.00 90.31 70 HIS A C 1
ATOM 570 O O . HIS A 1 70 ? -8.863 5.721 16.210 1.00 90.31 70 HIS A O 1
ATOM 576 N N . ALA A 1 71 ? -10.298 4.057 15.838 1.00 90.94 71 ALA A N 1
ATOM 577 C CA . ALA A 1 71 ? -10.021 3.405 17.116 1.00 90.94 71 ALA A CA 1
ATOM 578 C C . ALA A 1 71 ? -8.565 2.911 17.229 1.00 90.94 71 ALA A C 1
ATOM 580 O O . ALA A 1 71 ? -7.989 2.913 18.316 1.00 90.94 71 ALA A O 1
ATOM 581 N N . LYS A 1 72 ? -7.956 2.474 16.118 1.00 87.12 72 LYS A N 1
ATOM 582 C CA . LYS A 1 72 ? -6.590 1.923 16.102 1.00 87.12 72 LYS A CA 1
ATOM 583 C C . LYS A 1 72 ? -5.488 2.959 15.911 1.00 87.12 72 LYS A C 1
ATOM 585 O O . LYS A 1 72 ? -4.369 2.690 16.348 1.00 87.12 72 LYS A O 1
ATOM 590 N N . LEU A 1 73 ? -5.770 4.065 15.225 1.00 86.62 73 LEU A N 1
ATOM 591 C CA . LEU A 1 73 ? -4.781 5.076 14.827 1.00 86.62 73 LEU A CA 1
ATOM 592 C C . LEU A 1 73 ? -5.082 6.483 15.367 1.00 86.62 73 LEU A C 1
ATOM 594 O O . LEU A 1 73 ? -4.225 7.352 15.261 1.00 86.62 73 LEU A O 1
ATOM 598 N N . GLY A 1 74 ? -6.284 6.721 15.900 1.00 74.94 74 GLY A N 1
ATOM 599 C CA . GLY A 1 74 ? -6.815 8.059 16.171 1.00 74.94 74 GLY A CA 1
ATOM 600 C C . GLY A 1 74 ? -6.196 8.801 17.348 1.00 74.94 74 GLY A C 1
ATOM 601 O O . GLY A 1 74 ? -6.135 10.021 17.266 1.00 74.94 74 GLY A O 1
ATOM 602 N N . GLY A 1 75 ? -5.683 8.101 18.367 1.00 55.62 75 GLY A N 1
ATOM 603 C CA . GLY A 1 75 ? -5.069 8.736 19.543 1.00 55.62 75 GLY A CA 1
ATOM 604 C C . GLY A 1 75 ? -6.063 9.460 20.443 1.00 55.62 75 GLY A C 1
ATOM 605 O O . GLY A 1 75 ? -6.624 10.492 20.024 1.00 55.62 75 GLY A O 1
#

Mean predicted aligned error: 9.53 Å

Solvent-accessible surface area (backbone atoms only — not comparable to full-atom values): 4984 Å² total; per-residue (Å²): 135,87,81,65,73,87,78,55,84,75,93,72,70,61,90,75,76,55,82,75,75,90,62,66,64,48,81,76,50,49,76,66,54,44,51,51,52,42,73,75,39,48,68,54,32,66,61,53,27,41,55,76,92,43,72,69,57,90,58,54,80,49,83,68,53,64,67,61,46,43,74,75,70,54,126

Foldseek 3Di:
DDDDPVPDDDPDPPVPPDDDDPDQQCVVCDPVNLVVCCVVCVVVCVQCQCDSVDSNDPDHPDDHDVVSVCVVPVD

Secondary structure (DSSP, 8-state):
----GGGS--S--GGGTSPPPSS-SGGG--HHHHHHHHHHHHHHHHHTT--SS-TT--S-SS---HHHHHHHH--